Protein AF-A0A9E8CBH6-F1 (afdb_monomer_lite)

Sequence (78 aa):
MTTTLRRVRTDTGRPESVDTEIPKNRRAVKPNDAEAWVKTSVSLRASTRRRLKAWAAEHDMRIQEVVDAALETYLGLK

pLDDT: mean 73.49, std 21.19, range [36.38, 97.31]

Radius of gyration: 20.33 Å; chains: 1; bounding box: 50×54×48 Å

Secondary structure (DSSP, 8-state):
-----------------------TTS----TTSSPPPP----PPPHHHHHHHHHHHHHTT--HHHHHHHHHHHHHT--

Foldseek 3Di:
DDDDDDDDDPPPDPPPPPCPPDPPPPDPPPPPPDDDDDDDDDDDDPVRVVVLVVVCVVVVHDSVVSVVVVCCVVVVVD

Structure (mmCIF, N/CA/C/O backbone):
da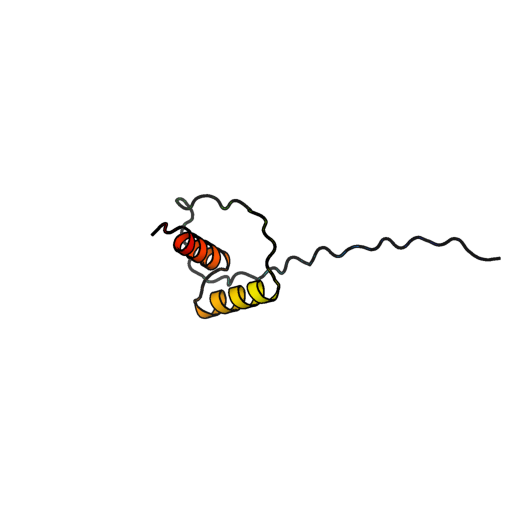ta_AF-A0A9E8CBH6-F1
#
_entry.id   AF-A0A9E8CBH6-F1
#
loop_
_atom_site.group_PDB
_atom_site.id
_atom_site.type_symbol
_atom_site.label_atom_id
_atom_site.label_alt_id
_atom_site.label_comp_id
_atom_site.label_asym_id
_atom_site.label_entity_id
_atom_site.label_seq_id
_atom_site.pdbx_PDB_ins_code
_atom_site.Cartn_x
_atom_site.Cartn_y
_atom_site.Cartn_z
_atom_site.occupancy
_atom_site.B_iso_or_equiv
_atom_site.auth_seq_id
_atom_site.auth_comp_id
_atom_site.auth_asym_id
_atom_site.auth_atom_id
_atom_site.pdbx_PDB_model_num
ATOM 1 N N . MET A 1 1 ? 38.839 34.887 -28.615 1.00 36.38 1 MET A N 1
ATOM 2 C CA . MET A 1 1 ? 37.587 34.370 -29.203 1.00 36.38 1 MET A CA 1
ATOM 3 C C . MET A 1 1 ? 37.164 33.123 -28.422 1.00 36.38 1 MET A C 1
ATOM 5 O O . MET A 1 1 ? 37.938 32.181 -28.350 1.00 36.38 1 MET A O 1
A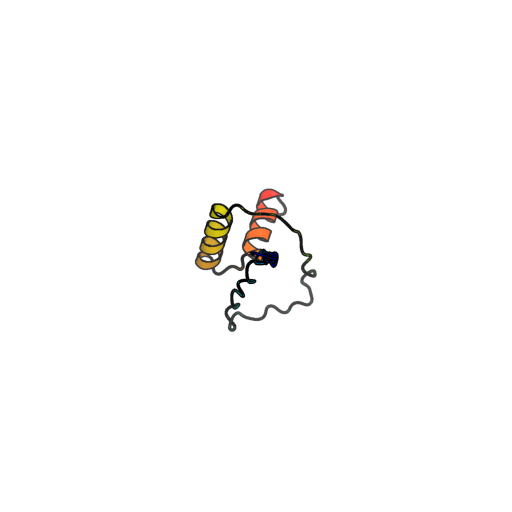TOM 9 N N . THR A 1 2 ? 36.018 33.225 -27.737 1.00 39.25 2 THR A N 1
ATOM 10 C CA . THR A 1 2 ? 34.997 32.212 -27.346 1.00 39.25 2 THR A CA 1
ATOM 11 C C . THR A 1 2 ? 35.104 30.868 -28.097 1.00 39.25 2 THR A C 1
ATOM 13 O O . THR A 1 2 ? 35.431 30.884 -29.273 1.00 39.25 2 THR A O 1
ATOM 16 N N . THR A 1 3 ? 34.746 29.666 -27.629 1.00 49.34 3 THR A N 1
ATOM 17 C CA . THR A 1 3 ? 34.256 29.058 -26.376 1.00 49.34 3 THR A CA 1
ATOM 18 C C . THR A 1 3 ? 34.170 27.552 -26.682 1.00 49.34 3 THR A C 1
ATOM 20 O O . THR A 1 3 ? 33.646 27.198 -27.736 1.00 49.34 3 THR A O 1
ATOM 23 N N . THR A 1 4 ? 34.589 26.647 -25.793 1.00 56.03 4 THR A N 1
ATOM 24 C CA . THR A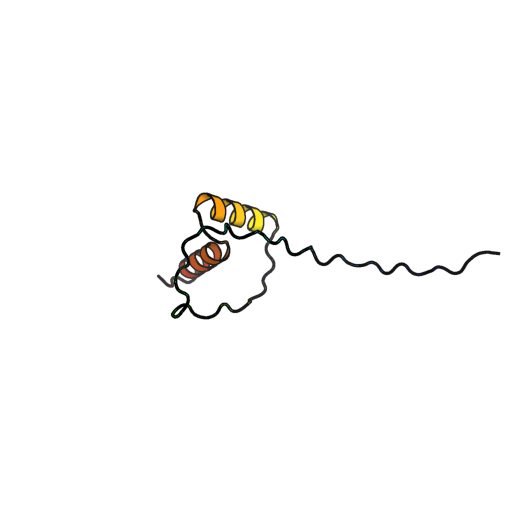 1 4 ? 34.195 25.225 -25.878 1.00 56.03 4 THR A CA 1
ATOM 25 C C . THR A 1 4 ? 33.289 24.873 -24.703 1.00 56.03 4 THR A C 1
ATOM 27 O O . THR A 1 4 ? 33.711 24.801 -23.550 1.00 56.03 4 THR A O 1
ATOM 30 N N . LEU A 1 5 ? 31.998 24.693 -25.007 1.00 50.38 5 LEU A N 1
ATOM 31 C CA . LEU A 1 5 ? 30.969 24.267 -24.061 1.00 50.38 5 LEU A CA 1
ATOM 32 C C . LEU A 1 5 ? 31.308 22.884 -23.486 1.00 50.38 5 LEU A C 1
ATOM 34 O O . LEU A 1 5 ? 31.257 21.875 -24.193 1.00 50.38 5 LEU A O 1
ATOM 38 N N . ARG A 1 6 ? 31.556 22.814 -22.175 1.00 47.72 6 ARG A N 1
ATOM 39 C CA . ARG A 1 6 ? 31.477 21.558 -21.423 1.00 47.72 6 ARG A CA 1
ATOM 40 C C . ARG A 1 6 ? 30.000 21.232 -21.202 1.00 47.72 6 ARG A C 1
ATOM 42 O O . ARG A 1 6 ? 29.303 21.913 -20.457 1.00 47.72 6 ARG A O 1
ATOM 49 N N . ARG A 1 7 ? 29.523 20.196 -21.890 1.00 44.72 7 ARG A N 1
ATOM 50 C CA . ARG A 1 7 ? 28.171 19.643 -21.759 1.00 44.72 7 ARG A CA 1
ATOM 51 C C . ARG A 1 7 ? 27.983 19.130 -20.319 1.00 44.72 7 ARG A C 1
ATOM 53 O O . ARG A 1 7 ? 28.624 18.160 -19.921 1.00 44.72 7 ARG A O 1
ATOM 60 N N . VAL A 1 8 ? 27.142 19.810 -19.539 1.00 46.16 8 VAL A N 1
ATOM 61 C CA . VAL A 1 8 ? 26.719 19.386 -18.195 1.00 46.16 8 VAL A CA 1
ATOM 62 C C . VAL A 1 8 ? 25.944 18.075 -18.333 1.00 46.16 8 VAL A C 1
ATOM 64 O O . VAL A 1 8 ? 24.973 18.004 -19.085 1.00 46.16 8 VAL A O 1
ATOM 67 N N . ARG A 1 9 ? 26.390 17.020 -17.642 1.00 47.72 9 ARG A N 1
ATOM 68 C CA . ARG A 1 9 ? 25.599 15.797 -17.477 1.00 47.72 9 ARG A CA 1
ATOM 69 C C . ARG A 1 9 ? 24.492 16.121 -16.478 1.00 47.72 9 ARG A C 1
ATOM 71 O O . ARG A 1 9 ? 24.781 16.371 -15.314 1.00 47.72 9 ARG A O 1
ATOM 78 N N . THR A 1 10 ? 23.248 16.160 -16.936 1.00 47.41 10 THR A N 1
ATOM 79 C CA . THR A 1 10 ? 22.073 16.190 -16.064 1.00 47.41 10 THR A CA 1
ATOM 80 C C . THR A 1 10 ? 21.959 14.832 -15.381 1.00 47.41 10 THR A C 1
ATOM 82 O O . THR A 1 10 ? 21.419 13.882 -15.950 1.00 47.41 10 THR A O 1
ATOM 85 N N . ASP A 1 11 ? 22.533 14.742 -14.182 1.00 45.34 11 ASP A N 1
ATOM 86 C CA . ASP A 1 11 ? 22.233 13.703 -13.205 1.00 45.34 11 ASP A CA 1
ATOM 87 C C . ASP A 1 11 ? 20.729 13.771 -12.924 1.00 45.34 11 ASP A C 1
ATOM 89 O O . ASP A 1 11 ? 20.224 14.686 -12.274 1.00 45.34 11 ASP A O 1
ATOM 93 N N . THR A 1 12 ? 19.977 12.877 -13.562 1.00 50.38 12 THR A N 1
ATOM 94 C CA . THR A 1 12 ? 18.547 12.759 -13.302 1.00 50.38 12 THR A CA 1
ATOM 95 C C . THR A 1 12 ? 18.452 12.004 -11.992 1.00 50.38 12 THR A C 1
ATOM 97 O O . THR A 1 12 ? 18.532 10.777 -11.983 1.00 50.38 12 THR A O 1
ATOM 100 N N . GLY A 1 13 ? 18.376 12.770 -10.902 1.00 40.94 13 GLY A N 1
ATOM 101 C CA . GLY A 1 13 ? 18.316 12.277 -9.537 1.00 40.94 13 GLY A CA 1
ATOM 102 C C . GLY A 1 13 ? 17.350 11.105 -9.421 1.00 40.94 13 GLY A C 1
ATOM 103 O O . GLY A 1 13 ? 16.128 11.261 -9.472 1.00 40.94 13 GLY A O 1
ATOM 104 N N . ARG A 1 14 ? 17.922 9.909 -9.260 1.00 45.31 14 ARG A N 1
ATOM 105 C CA . ARG A 1 14 ? 17.245 8.767 -8.652 1.00 45.31 14 ARG A CA 1
ATOM 106 C C . ARG A 1 14 ? 16.660 9.305 -7.345 1.00 45.31 14 ARG A C 1
ATOM 108 O O . ARG A 1 14 ? 17.451 9.802 -6.547 1.00 45.31 14 ARG A O 1
ATOM 115 N N . PRO A 1 15 ? 15.332 9.278 -7.122 1.00 44.22 15 PRO A N 1
ATOM 116 C CA . PRO A 1 15 ? 14.799 9.771 -5.865 1.00 44.22 15 PRO A CA 1
ATOM 117 C C . PRO A 1 15 ? 15.485 8.970 -4.768 1.00 44.22 15 PRO A C 1
ATOM 119 O O . PRO A 1 15 ? 15.453 7.734 -4.797 1.00 44.22 15 PRO A O 1
ATOM 122 N N . GLU A 1 16 ? 16.185 9.687 -3.889 1.00 44.59 16 GLU A N 1
ATOM 123 C CA . GLU A 1 16 ? 16.832 9.116 -2.723 1.00 44.59 16 GLU A CA 1
ATOM 124 C C . GLU A 1 16 ? 15.815 8.187 -2.079 1.00 44.59 16 GLU A C 1
ATOM 126 O O . GLU A 1 16 ? 14.661 8.561 -1.835 1.00 44.59 16 GLU A O 1
ATOM 131 N N . SER A 1 17 ? 16.202 6.919 -1.960 1.00 52.88 17 SER A N 1
ATOM 132 C CA . SER A 1 17 ? 15.380 5.908 -1.327 1.00 52.88 17 SER A CA 1
ATOM 133 C C . SER A 1 17 ? 15.107 6.441 0.068 1.00 52.88 17 SER A C 1
ATOM 135 O O . SER A 1 17 ? 16.018 6.473 0.885 1.00 52.88 17 SER A O 1
ATOM 137 N N . VAL A 1 18 ? 13.897 6.961 0.295 1.00 50.28 18 VAL A N 1
ATOM 138 C CA . VAL A 1 18 ? 13.464 7.406 1.615 1.00 50.28 18 VAL A CA 1
ATOM 139 C C . VAL A 1 18 ? 13.445 6.144 2.453 1.00 50.28 18 VAL A C 1
ATOM 141 O O . VAL A 1 18 ? 12.463 5.395 2.423 1.00 50.28 18 VAL A O 1
ATOM 144 N N . ASP A 1 19 ? 14.573 5.890 3.111 1.00 50.47 19 ASP A N 1
ATOM 145 C CA . ASP A 1 19 ? 14.724 4.924 4.177 1.00 50.47 19 ASP A CA 1
ATOM 146 C C . ASP A 1 19 ? 13.725 5.369 5.233 1.00 50.47 19 ASP A C 1
ATOM 148 O O . ASP A 1 19 ? 13.906 6.336 5.969 1.00 50.47 19 ASP A O 1
ATOM 152 N N . THR A 1 20 ? 12.537 4.785 5.138 1.00 54.41 20 THR A N 1
ATOM 153 C CA . THR A 1 20 ? 11.497 5.014 6.120 1.00 54.41 20 THR A CA 1
ATOM 154 C C . THR A 1 20 ? 11.915 4.087 7.238 1.00 54.41 20 THR A C 1
ATOM 156 O O . THR A 1 20 ? 11.521 2.921 7.223 1.00 54.41 20 THR A O 1
ATOM 159 N N . GLU A 1 21 ? 12.828 4.578 8.082 1.00 47.19 21 GLU A N 1
ATOM 160 C CA . GLU A 1 21 ? 13.408 3.853 9.205 1.00 47.19 21 GLU A CA 1
ATOM 161 C C . GLU A 1 21 ? 12.282 3.101 9.914 1.00 47.19 21 GLU A C 1
ATOM 163 O O . GLU A 1 21 ? 11.366 3.681 10.504 1.00 47.19 21 GLU A O 1
ATOM 168 N N . ILE A 1 22 ? 12.295 1.781 9.747 1.00 65.25 22 ILE A N 1
ATOM 169 C CA . ILE A 1 22 ? 11.299 0.890 10.324 1.00 65.25 22 ILE A CA 1
ATOM 170 C C . ILE A 1 22 ? 11.404 1.070 11.842 1.00 65.25 22 ILE A C 1
ATOM 172 O O . ILE A 1 22 ? 12.510 0.924 12.372 1.00 65.25 22 ILE A O 1
ATOM 176 N N . PRO A 1 23 ? 10.308 1.362 12.570 1.00 50.69 23 PRO A N 1
ATOM 177 C CA . PRO A 1 23 ? 10.371 1.517 14.016 1.00 50.69 23 PRO A CA 1
ATOM 178 C C . PRO A 1 23 ? 10.948 0.236 14.631 1.00 50.69 23 PRO A C 1
ATOM 180 O O . PRO A 1 23 ? 10.344 -0.839 14.586 1.00 50.69 23 PRO A O 1
ATOM 183 N N . LYS A 1 24 ? 12.159 0.370 15.182 1.00 57.50 24 LYS A N 1
ATOM 184 C CA . LYS A 1 24 ? 13.097 -0.706 15.555 1.00 57.50 24 LYS A CA 1
ATOM 185 C C . LYS A 1 24 ? 12.615 -1.608 16.706 1.00 57.50 24 LYS A C 1
ATOM 187 O O . LYS A 1 24 ? 13.316 -2.538 17.079 1.00 57.50 24 LYS A O 1
ATOM 192 N N . ASN A 1 25 ? 11.418 -1.355 17.245 1.00 52.50 25 ASN A N 1
ATOM 193 C CA . ASN A 1 25 ? 10.853 -2.023 18.424 1.00 52.50 25 ASN A CA 1
ATOM 194 C C . ASN A 1 25 ? 9.586 -2.848 18.150 1.00 52.50 25 ASN A C 1
ATOM 196 O O . ASN A 1 25 ? 8.892 -3.246 19.087 1.00 52.50 25 ASN A O 1
ATOM 200 N N . ARG A 1 26 ? 9.253 -3.133 16.888 1.00 56.53 26 ARG A N 1
ATOM 201 C CA . ARG A 1 26 ? 8.070 -3.941 16.582 1.00 56.53 26 ARG A CA 1
ATOM 202 C C . ARG A 1 26 ? 8.407 -5.431 16.622 1.00 56.53 26 ARG A C 1
ATOM 204 O O . ARG A 1 26 ? 9.309 -5.864 15.912 1.00 56.53 26 ARG A O 1
ATOM 211 N N . ARG A 1 27 ? 7.699 -6.184 17.480 1.00 58.81 27 ARG A N 1
ATOM 212 C CA . ARG A 1 27 ? 7.855 -7.634 17.717 1.00 58.81 27 ARG A CA 1
ATOM 213 C C . ARG A 1 27 ? 8.222 -8.362 16.422 1.00 58.81 27 ARG A C 1
ATOM 215 O O . ARG A 1 27 ? 7.447 -8.347 15.470 1.00 58.81 27 ARG A O 1
ATOM 222 N N . ALA A 1 28 ? 9.400 -8.981 16.405 1.00 53.22 28 ALA A N 1
ATOM 223 C CA . ALA A 1 28 ? 9.846 -9.814 15.302 1.00 53.22 28 ALA A CA 1
ATOM 224 C C . ALA A 1 28 ? 8.907 -11.022 15.193 1.00 53.22 28 ALA A C 1
ATOM 226 O O . ALA A 1 28 ? 9.018 -11.983 15.954 1.00 53.22 28 ALA A O 1
ATOM 227 N N . VAL A 1 29 ? 7.945 -10.950 14.275 1.00 56.72 29 VAL A N 1
ATOM 228 C CA . VAL A 1 29 ? 7.237 -12.139 13.802 1.00 56.72 29 VAL A CA 1
ATOM 229 C C . VAL A 1 29 ? 8.304 -13.041 13.186 1.00 56.72 29 VAL A C 1
ATOM 231 O O . VAL A 1 29 ? 9.083 -12.589 12.348 1.00 56.72 29 VAL A O 1
ATOM 234 N N . LYS A 1 30 ? 8.408 -14.282 13.672 1.00 48.97 30 LYS A N 1
ATOM 235 C CA . LYS A 1 30 ? 9.386 -15.263 13.186 1.00 48.97 30 LYS A CA 1
ATOM 236 C C . LYS A 1 30 ? 9.117 -15.527 11.694 1.00 48.97 30 LYS A C 1
ATOM 238 O O . LYS A 1 30 ? 8.052 -16.057 11.390 1.00 48.97 30 LYS A O 1
ATOM 243 N N . PRO A 1 31 ? 10.032 -15.193 10.769 1.00 51.62 31 PRO A N 1
ATOM 244 C CA . PRO A 1 31 ? 9.794 -15.355 9.345 1.00 51.62 31 PRO A CA 1
ATOM 245 C C . PRO A 1 31 ? 10.427 -16.673 8.905 1.00 51.62 31 PRO A C 1
ATOM 247 O O . PRO A 1 31 ? 11.523 -16.681 8.358 1.00 51.62 31 PRO A O 1
ATOM 250 N N . ASN A 1 32 ? 9.803 -17.801 9.233 1.00 51.97 32 ASN A N 1
ATOM 251 C CA . ASN A 1 32 ? 10.239 -19.086 8.673 1.00 51.97 32 ASN A CA 1
ATOM 252 C C . ASN A 1 32 ? 9.136 -19.799 7.880 1.00 51.97 32 ASN A C 1
ATOM 254 O O . ASN A 1 32 ? 9.448 -20.684 7.098 1.00 51.97 32 ASN A O 1
ATOM 258 N N . ASP A 1 33 ? 7.884 -19.351 8.017 1.00 54.34 33 ASP A N 1
ATOM 259 C CA . ASP A 1 33 ? 6.717 -19.862 7.281 1.00 54.34 33 ASP A CA 1
ATOM 260 C C . ASP A 1 33 ? 6.070 -18.797 6.373 1.00 54.34 33 ASP A C 1
ATOM 262 O O . ASP A 1 33 ? 5.042 -19.043 5.752 1.00 54.34 33 ASP A O 1
ATOM 266 N N . ALA A 1 34 ? 6.653 -17.594 6.297 1.00 63.50 34 ALA A N 1
ATOM 267 C CA . ALA A 1 34 ? 6.170 -16.522 5.432 1.00 63.50 34 ALA A CA 1
ATOM 268 C C . ALA A 1 34 ? 6.878 -16.605 4.076 1.00 63.50 34 ALA A C 1
ATOM 270 O O . ALA A 1 34 ? 8.107 -16.529 4.006 1.00 63.50 34 ALA A O 1
ATOM 271 N N . GLU A 1 35 ? 6.099 -16.775 3.010 1.00 74.44 35 GLU A N 1
ATOM 272 C CA . GLU A 1 35 ? 6.578 -16.777 1.631 1.00 74.44 35 GLU A CA 1
ATOM 273 C C . GLU A 1 35 ? 7.473 -15.557 1.347 1.00 74.44 35 GLU A C 1
ATOM 275 O O . GLU A 1 35 ? 7.219 -14.439 1.808 1.00 74.44 35 GLU A O 1
ATOM 280 N N . ALA A 1 36 ? 8.577 -15.781 0.629 1.00 83.00 36 ALA A N 1
ATOM 281 C CA . ALA A 1 36 ? 9.566 -14.743 0.379 1.00 83.00 36 ALA A CA 1
ATOM 282 C C . ALA A 1 36 ? 8.958 -13.594 -0.435 1.00 83.00 36 ALA A C 1
ATOM 284 O O . ALA A 1 36 ? 8.295 -13.806 -1.448 1.00 83.00 36 ALA A O 1
ATOM 285 N N . TRP A 1 37 ? 9.235 -12.354 -0.033 1.00 84.62 37 TRP A N 1
ATOM 286 C CA . TRP A 1 37 ? 8.727 -11.187 -0.745 1.00 84.62 37 TRP A CA 1
ATOM 287 C C . TRP A 1 37 ? 9.299 -11.093 -2.160 1.00 84.62 37 TRP A C 1
ATOM 289 O O . TRP A 1 37 ? 10.512 -10.971 -2.354 1.00 84.62 37 TRP A O 1
ATOM 299 N N . VAL A 1 38 ? 8.410 -11.059 -3.150 1.00 90.50 38 VAL A N 1
ATOM 300 C CA . VAL A 1 38 ? 8.761 -10.822 -4.551 1.00 90.50 38 VAL A CA 1
ATOM 301 C C . VAL A 1 38 ? 8.439 -9.377 -4.917 1.00 90.50 38 VAL A C 1
ATOM 303 O O . VAL A 1 38 ? 7.344 -8.871 -4.680 1.00 90.50 38 VAL A O 1
ATOM 306 N N . LYS A 1 39 ? 9.412 -8.678 -5.509 1.00 90.19 39 LYS A N 1
ATOM 307 C CA . LYS A 1 39 ? 9.233 -7.287 -5.931 1.00 90.19 39 LYS A CA 1
ATOM 308 C C . LYS A 1 39 ? 8.413 -7.215 -7.218 1.00 90.19 39 LYS A C 1
ATOM 310 O O . LYS A 1 39 ? 8.926 -7.524 -8.292 1.00 90.19 39 LYS A O 1
ATOM 315 N N . THR A 1 40 ? 7.217 -6.651 -7.115 1.00 90.81 40 THR A N 1
ATOM 316 C CA . THR A 1 40 ? 6.367 -6.303 -8.259 1.00 90.81 40 THR A CA 1
ATOM 317 C C . THR A 1 40 ? 6.296 -4.783 -8.407 1.00 90.81 40 THR A C 1
ATOM 319 O O . THR A 1 40 ? 5.967 -4.068 -7.463 1.00 90.81 40 THR A O 1
ATOM 322 N N . SER A 1 41 ? 6.649 -4.262 -9.584 1.00 91.44 41 SER A N 1
ATOM 323 C CA . SER A 1 41 ? 6.738 -2.814 -9.823 1.00 91.44 41 SER A CA 1
ATOM 324 C C . SER A 1 41 ? 5.411 -2.246 -10.325 1.00 91.44 41 SER A C 1
ATOM 326 O O . SER A 1 41 ? 4.954 -2.615 -11.402 1.00 91.44 41 SER A O 1
ATOM 328 N N . VAL A 1 42 ? 4.839 -1.286 -9.595 1.00 93.31 42 VAL A N 1
ATOM 329 C CA . VAL A 1 42 ? 3.680 -0.486 -10.026 1.00 93.31 42 VAL A CA 1
ATOM 330 C C . VAL A 1 42 ? 3.897 0.968 -9.617 1.00 93.31 42 VAL A C 1
ATOM 332 O O . VAL A 1 42 ? 4.383 1.257 -8.523 1.00 93.31 42 VAL A O 1
ATOM 335 N N . SER A 1 43 ? 3.535 1.909 -10.487 1.00 93.75 43 SER A N 1
ATOM 336 C CA . SER A 1 43 ? 3.552 3.333 -10.150 1.00 93.75 43 SER A CA 1
ATOM 337 C C . SER A 1 43 ? 2.239 3.753 -9.496 1.00 93.75 43 SER A C 1
ATOM 339 O O . SER A 1 43 ? 1.161 3.562 -10.054 1.00 93.75 43 SER A O 1
ATOM 341 N N . LEU A 1 44 ? 2.328 4.383 -8.326 1.00 93.75 44 LEU A N 1
ATOM 342 C CA . LEU A 1 44 ? 1.179 4.970 -7.640 1.00 93.75 44 LEU A CA 1
ATOM 343 C C . LEU A 1 44 ? 1.136 6.478 -7.864 1.00 93.75 44 LEU A C 1
ATOM 345 O O . LEU A 1 44 ? 2.162 7.160 -7.838 1.00 93.75 44 LEU A O 1
ATOM 349 N N . ARG A 1 45 ? -0.076 7.027 -7.993 1.00 97.31 45 ARG A N 1
ATOM 350 C CA . ARG A 1 45 ? -0.273 8.480 -7.934 1.00 97.31 45 ARG A CA 1
ATOM 351 C C . ARG A 1 45 ? 0.197 9.004 -6.576 1.00 97.31 45 ARG A C 1
ATOM 353 O O . ARG A 1 45 ? -0.033 8.365 -5.548 1.00 97.31 45 ARG A O 1
ATOM 360 N N . ALA A 1 46 ? 0.775 10.205 -6.556 1.00 95.88 46 ALA A N 1
ATOM 361 C CA . ALA A 1 46 ? 1.256 10.838 -5.325 1.00 95.88 46 ALA A CA 1
ATOM 362 C C . ALA A 1 46 ? 0.163 10.930 -4.241 1.00 95.88 46 ALA A C 1
ATOM 364 O O . ALA A 1 46 ? 0.417 10.645 -3.070 1.00 95.88 46 ALA A O 1
ATOM 365 N N . SER A 1 47 ? -1.076 11.244 -4.638 1.00 95.75 47 SER A N 1
ATOM 366 C CA . SER A 1 47 ? -2.227 11.305 -3.729 1.00 95.75 47 SER A CA 1
ATOM 367 C C . SER A 1 47 ? -2.616 9.940 -3.154 1.00 95.75 47 SER A C 1
ATOM 369 O O . SER A 1 47 ? -3.021 9.860 -1.996 1.00 95.75 47 SER A O 1
ATOM 371 N N . THR A 1 48 ? -2.493 8.863 -3.930 1.00 95.31 48 THR A N 1
ATOM 372 C CA . THR A 1 48 ? -2.751 7.489 -3.471 1.00 95.31 48 THR A CA 1
ATOM 373 C C . THR A 1 48 ? -1.662 7.037 -2.510 1.00 95.31 48 THR A C 1
ATOM 375 O O . THR A 1 48 ? -1.970 6.554 -1.426 1.00 95.31 48 THR A O 1
ATOM 378 N N . ARG A 1 49 ? -0.389 7.294 -2.839 1.00 95.56 49 ARG A N 1
ATOM 379 C CA . ARG A 1 49 ? 0.740 6.988 -1.949 1.00 95.56 49 ARG A CA 1
ATOM 380 C C . ARG A 1 49 ? 0.621 7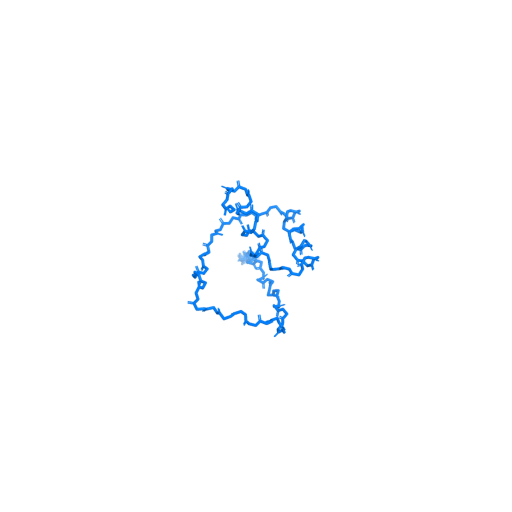.715 -0.607 1.00 95.56 49 ARG A C 1
ATOM 382 O O . ARG A 1 49 ? 0.895 7.116 0.427 1.00 95.56 49 ARG A O 1
ATOM 389 N N . ARG A 1 50 ? 0.211 8.990 -0.606 1.00 95.69 50 ARG A N 1
ATOM 390 C CA . ARG A 1 50 ? 0.004 9.764 0.631 1.00 95.69 50 ARG A CA 1
ATOM 391 C C . ARG A 1 50 ? -1.100 9.163 1.500 1.00 95.69 50 ARG A C 1
ATOM 393 O O . ARG A 1 50 ? -0.885 8.992 2.694 1.00 95.69 50 ARG A O 1
ATOM 400 N N . ARG A 1 51 ? -2.246 8.824 0.902 1.00 94.31 51 ARG A N 1
ATOM 401 C CA . ARG A 1 51 ? -3.365 8.187 1.614 1.00 94.31 51 ARG A CA 1
ATOM 402 C C . ARG A 1 51 ? -2.965 6.840 2.204 1.00 94.31 51 ARG A C 1
ATOM 404 O O . ARG A 1 51 ? -3.226 6.592 3.370 1.00 94.31 51 ARG A O 1
ATOM 411 N N . LEU A 1 52 ? -2.250 6.030 1.429 1.00 94.75 52 LEU A N 1
ATOM 412 C CA . LEU A 1 52 ? -1.796 4.717 1.870 1.00 94.75 52 LEU A CA 1
ATOM 413 C C . LEU A 1 52 ? -0.803 4.807 3.043 1.00 94.75 52 LEU A C 1
ATOM 415 O O . LEU A 1 52 ? -0.888 4.025 3.981 1.00 94.75 52 LEU A O 1
ATOM 419 N N . LYS A 1 53 ? 0.090 5.806 3.040 1.00 93.31 53 LYS A N 1
ATOM 420 C CA . LYS A 1 53 ? 0.979 6.087 4.180 1.00 93.31 53 LYS A CA 1
ATOM 421 C C . LYS A 1 53 ? 0.227 6.508 5.441 1.00 93.31 53 LYS A C 1
ATOM 423 O O . LYS A 1 53 ? 0.588 6.057 6.520 1.00 93.31 53 LYS A O 1
ATOM 428 N N . ALA A 1 54 ? -0.766 7.385 5.304 1.00 94.75 54 ALA A N 1
ATOM 429 C CA . ALA A 1 54 ? -1.564 7.846 6.437 1.00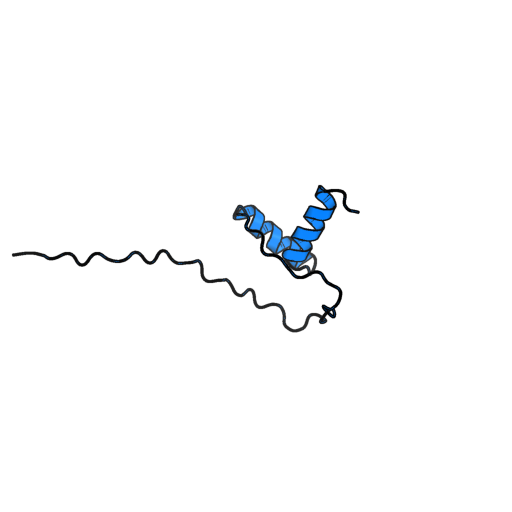 94.75 54 ALA A CA 1
ATOM 430 C C . ALA A 1 54 ? -2.344 6.683 7.061 1.00 94.75 54 ALA A C 1
ATOM 432 O O . ALA A 1 54 ? -2.228 6.451 8.257 1.00 94.75 54 ALA A O 1
ATOM 433 N N . TRP A 1 55 ? -3.014 5.884 6.228 1.00 94.19 55 TRP A N 1
ATOM 434 C CA . TRP A 1 55 ? -3.760 4.710 6.676 1.00 94.19 55 TRP A CA 1
ATOM 435 C C . TRP A 1 55 ? -2.856 3.686 7.375 1.00 94.19 55 TRP A C 1
ATOM 437 O O . TRP A 1 55 ? -3.179 3.196 8.450 1.00 94.19 55 TRP A O 1
ATOM 447 N N . ALA A 1 56 ? -1.671 3.417 6.817 1.00 94.12 56 ALA A N 1
ATOM 448 C CA . ALA A 1 56 ? -0.682 2.553 7.454 1.00 94.12 56 ALA A CA 1
ATOM 449 C C . ALA A 1 56 ? -0.287 3.063 8.855 1.00 94.12 56 ALA A C 1
ATOM 451 O O . ALA A 1 56 ? -0.202 2.278 9.792 1.00 94.12 56 ALA A O 1
ATOM 452 N N . ALA A 1 57 ? -0.085 4.373 9.022 1.00 91.81 57 ALA A N 1
ATOM 453 C CA . ALA A 1 57 ? 0.247 4.955 10.321 1.00 91.81 57 ALA A CA 1
ATOM 454 C C . ALA A 1 57 ? -0.927 4.892 11.317 1.00 91.81 57 ALA A C 1
ATOM 456 O O . ALA A 1 57 ? -0.717 4.558 12.479 1.00 91.81 57 ALA A O 1
ATOM 457 N N . GLU A 1 58 ? -2.148 5.180 10.862 1.00 93.12 58 GLU A N 1
ATOM 458 C CA . GLU A 1 58 ? -3.369 5.158 11.682 1.00 93.12 58 GLU A CA 1
ATOM 459 C C . GLU A 1 58 ? -3.711 3.753 12.194 1.00 93.12 58 GLU A C 1
ATOM 461 O O . GLU A 1 58 ? -4.141 3.598 13.335 1.00 93.12 58 GLU A O 1
ATOM 466 N N . HIS A 1 59 ? -3.490 2.727 11.371 1.00 90.88 59 HIS A N 1
ATOM 467 C CA . HIS A 1 59 ? -3.813 1.337 11.698 1.00 90.88 59 HIS A CA 1
ATOM 468 C C . HIS A 1 59 ? -2.641 0.557 12.312 1.00 90.88 59 HIS A C 1
ATOM 470 O O . HIS A 1 59 ? -2.766 -0.648 12.528 1.00 90.88 59 HIS A O 1
ATOM 476 N N . ASP A 1 60 ? -1.506 1.218 12.578 1.00 89.94 60 ASP A N 1
ATOM 477 C CA . ASP A 1 60 ? -0.242 0.571 12.944 1.00 89.94 60 ASP A CA 1
ATOM 478 C C . ASP A 1 60 ? 0.061 -0.586 11.970 1.00 89.94 60 ASP A C 1
ATOM 480 O O . ASP A 1 60 ? 0.276 -1.726 12.356 1.00 89.94 60 ASP A O 1
ATOM 484 N N . MET A 1 61 ? 0.055 -0.344 10.664 1.00 89.62 61 MET A N 1
ATOM 485 C CA . MET A 1 61 ? 0.355 -1.341 9.629 1.00 89.62 61 MET A CA 1
ATOM 486 C C . MET A 1 61 ? 1.561 -0.915 8.794 1.00 89.62 61 MET A C 1
ATOM 488 O O . MET A 1 61 ? 1.921 0.260 8.726 1.00 89.62 61 MET A O 1
ATOM 492 N N . ARG A 1 62 ? 2.217 -1.876 8.137 1.00 87.19 62 ARG A N 1
ATOM 493 C CA . ARG A 1 62 ? 3.197 -1.555 7.089 1.00 87.19 62 ARG A CA 1
ATOM 494 C C . ARG A 1 62 ? 2.461 -1.370 5.777 1.00 87.19 62 ARG A C 1
ATOM 496 O O . ARG A 1 62 ? 1.474 -2.043 5.528 1.00 87.19 62 ARG A O 1
ATOM 503 N N . ILE A 1 63 ? 3.006 -0.525 4.905 1.00 89.75 63 ILE A N 1
ATOM 504 C CA . ILE A 1 63 ? 2.502 -0.318 3.537 1.00 89.75 63 ILE A CA 1
ATOM 505 C C . ILE A 1 63 ? 2.276 -1.642 2.795 1.00 89.75 63 ILE A C 1
ATOM 507 O O . ILE A 1 63 ? 1.321 -1.734 2.040 1.00 89.75 63 ILE A O 1
ATOM 511 N N . GLN A 1 64 ? 3.130 -2.642 3.023 1.00 90.88 64 GLN A N 1
ATOM 512 C CA . GLN A 1 64 ? 2.981 -3.981 2.449 1.00 90.88 64 GLN A CA 1
ATOM 513 C C . GLN A 1 64 ? 1.698 -4.656 2.932 1.00 90.88 64 GLN A C 1
ATOM 515 O O . GLN A 1 64 ? 0.845 -4.929 2.108 1.00 90.88 64 GLN A O 1
ATOM 520 N N . GLU A 1 65 ? 1.496 -4.760 4.248 1.00 91.25 65 GLU A N 1
ATOM 521 C CA . GLU A 1 65 ? 0.271 -5.318 4.846 1.00 91.25 65 GLU A CA 1
ATOM 522 C C . GLU A 1 65 ? -0.995 -4.592 4.366 1.00 91.25 65 GLU A C 1
ATOM 524 O O . GLU A 1 65 ? -2.021 -5.216 4.122 1.00 91.25 65 GLU A O 1
ATOM 529 N N . VAL A 1 66 ? -0.928 -3.263 4.184 1.00 93.62 66 VAL A N 1
ATOM 530 C CA . VAL A 1 66 ? -2.050 -2.496 3.613 1.00 93.62 66 VAL A CA 1
ATOM 531 C C . VAL A 1 66 ? -2.354 -2.946 2.186 1.00 93.62 66 VAL A C 1
ATOM 533 O O . VAL A 1 66 ? -3.517 -3.072 1.806 1.00 93.62 66 VAL A O 1
ATOM 536 N N . VAL A 1 67 ? -1.312 -3.122 1.372 1.00 93.06 67 VAL A N 1
ATOM 537 C CA . VAL A 1 67 ? -1.442 -3.538 -0.026 1.00 93.06 67 VAL A CA 1
ATOM 538 C C . VAL A 1 67 ? -1.938 -4.977 -0.106 1.00 93.06 67 VAL A C 1
ATOM 540 O O . VAL A 1 67 ? -2.867 -5.227 -0.868 1.00 93.06 67 VAL A O 1
ATOM 543 N N . ASP A 1 68 ? -1.394 -5.883 0.700 1.00 91.62 68 ASP A N 1
ATOM 544 C CA . ASP A 1 68 ? -1.790 -7.290 0.732 1.00 91.62 68 ASP A CA 1
ATOM 545 C C . ASP A 1 68 ? -3.257 -7.428 1.161 1.00 91.62 68 ASP A C 1
ATOM 547 O O . ASP A 1 68 ? -4.053 -7.992 0.414 1.00 91.62 68 ASP A O 1
ATOM 551 N N . ALA A 1 69 ? -3.679 -6.779 2.254 1.00 92.06 69 ALA A N 1
ATOM 552 C CA . ALA A 1 69 ? -5.079 -6.787 2.695 1.00 92.06 69 ALA A CA 1
ATOM 553 C C . ALA A 1 69 ? -6.040 -6.177 1.656 1.00 92.06 69 ALA A C 1
ATOM 555 O O . ALA A 1 69 ? -7.172 -6.644 1.475 1.00 92.06 69 ALA A O 1
ATOM 556 N N . ALA A 1 70 ? -5.606 -5.125 0.953 1.00 93.56 70 ALA A N 1
ATOM 557 C CA . ALA A 1 70 ? -6.385 -4.534 -0.131 1.00 93.56 70 ALA A CA 1
ATOM 558 C C . ALA A 1 70 ? -6.519 -5.495 -1.322 1.00 93.56 70 ALA A C 1
ATOM 560 O O . ALA A 1 70 ? -7.598 -5.578 -1.912 1.00 93.56 70 ALA A O 1
ATOM 561 N N . LEU A 1 71 ? -5.455 -6.227 -1.660 1.00 93.38 71 LEU A N 1
ATOM 562 C CA . LEU A 1 71 ? -5.460 -7.236 -2.717 1.00 93.38 71 LEU A CA 1
ATOM 563 C C . LEU A 1 71 ? -6.317 -8.445 -2.337 1.00 93.38 71 LEU A C 1
ATOM 565 O O . LEU A 1 71 ? -7.161 -8.833 -3.138 1.00 93.38 71 LEU A O 1
ATOM 569 N N . GLU A 1 72 ? -6.181 -8.988 -1.128 1.00 93.50 72 GLU A N 1
ATOM 570 C CA . GLU A 1 72 ? -7.026 -10.078 -0.617 1.00 93.50 72 GLU A CA 1
ATOM 571 C C . GLU A 1 72 ? -8.509 -9.706 -0.678 1.00 93.50 72 GLU A C 1
ATOM 573 O O . GLU A 1 72 ? -9.337 -10.473 -1.174 1.00 93.50 72 GLU A O 1
ATOM 578 N N . THR A 1 73 ? -8.840 -8.489 -0.239 1.00 95.50 73 THR A N 1
ATOM 579 C CA . THR A 1 73 ? -10.211 -7.970 -0.282 1.00 95.50 73 THR A CA 1
ATOM 580 C C . THR A 1 73 ? -10.708 -7.808 -1.718 1.00 95.50 73 THR A C 1
ATOM 582 O O . THR A 1 73 ? -11.836 -8.193 -2.020 1.00 95.50 73 THR A O 1
ATOM 585 N N . TYR A 1 74 ? -9.889 -7.245 -2.610 1.00 94.62 74 TYR A N 1
ATOM 586 C CA . TYR A 1 74 ? -10.267 -7.000 -4.0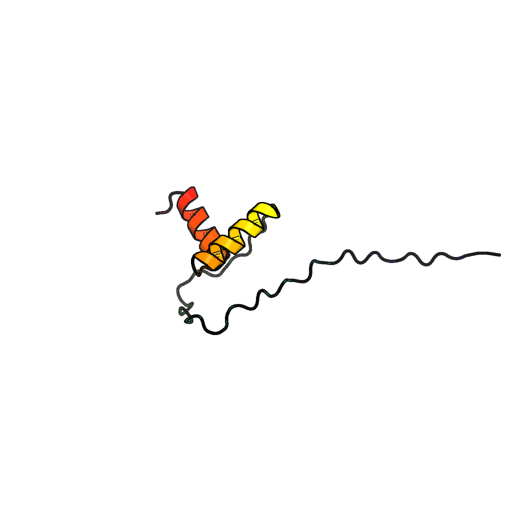05 1.00 94.62 74 TYR A CA 1
ATOM 587 C C . TYR A 1 74 ? -10.410 -8.295 -4.817 1.00 94.62 74 TYR A C 1
ATOM 589 O O . TYR A 1 74 ? -11.285 -8.391 -5.674 1.00 94.62 74 TYR A O 1
ATOM 597 N N . LEU A 1 75 ? -9.564 -9.289 -4.542 1.00 95.75 75 LEU A N 1
ATOM 598 C CA . LEU A 1 75 ? -9.563 -10.589 -5.212 1.00 95.75 75 LEU A CA 1
ATOM 599 C C . LEU A 1 75 ? -10.536 -11.595 -4.572 1.00 95.75 75 LEU A C 1
ATOM 601 O O . LEU A 1 75 ? -10.747 -12.665 -5.134 1.00 95.75 75 LEU A O 1
ATOM 605 N N . GLY A 1 76 ? -11.137 -11.264 -3.424 1.00 93.12 76 GLY A N 1
ATOM 606 C CA . GLY A 1 76 ? -12.074 -12.139 -2.716 1.00 93.12 76 GLY A CA 1
ATOM 607 C C . GLY A 1 76 ? -11.415 -13.360 -2.067 1.00 93.12 76 GLY A C 1
ATOM 608 O O . GLY A 1 76 ? -12.075 -14.379 -1.895 1.00 93.12 76 GLY A O 1
ATOM 609 N N . LEU A 1 77 ? -10.131 -13.270 -1.712 1.00 84.94 77 LEU A N 1
ATOM 610 C CA . LEU A 1 77 ? -9.315 -14.376 -1.183 1.00 84.94 77 LEU A CA 1
ATOM 611 C C . LEU A 1 77 ? -9.498 -14.597 0.332 1.00 84.94 77 LEU A C 1
ATOM 613 O O . LEU A 1 77 ? -8.542 -14.919 1.027 1.00 84.94 77 LEU A O 1
ATOM 617 N N . LYS A 1 78 ? -10.707 -14.372 0.850 1.00 63.56 78 LYS A N 1
ATOM 618 C CA . LYS A 1 78 ? -10.978 -14.369 2.293 1.00 63.56 78 LYS A CA 1
ATOM 619 C C . LYS A 1 78 ? -11.091 -15.767 2.896 1.00 63.56 78 LYS A C 1
ATOM 621 O O . LYS A 1 78 ? -11.741 -16.624 2.257 1.00 63.56 78 LYS A O 1
#